Protein 3US4 (pdb70)

Radius of gyration: 12.22 Å; Cα contacts (8 Å, |Δi|>4): 203; chains: 1; bounding box: 26×30×27 Å

Secondary structure (DSSP, 8-state):
-----B--S--HHHHHHHT-S--TT-EEEEE-SSSTT-EEEEEEETTEEEEEEEEEETTEEESSSSSEES----HHHHH--TTSSS---SB---

B-factor: mean 35.77, std 14.34, range [13.39, 103.62]

Organism: Homo sapiens (NCBI:txid9606)

Sequence (94 aa):
LSLPWFHGKISGQEAVQQLQPPEDGLFLVRRESARHPGDYVLCVVSFGRDDVIHYRVLHRRDGHLTIDEAVVFFCCNLDVEHHYSKDDKGAICTKLVRRPKRK

Solvent-accessible surface area: 5579 Å² total

GO terms:
  GO:0004713 protein tyrosine kinase activity (F, TAS)
  GO:0006468 protein phosphorylation (P, TAS)
  GO:0008284 positive regulation of cell population proliferation (P, TAS)
  GO:0005829 cytosol (C, TAS)
  GO:0005515 protein binding (F, IPI)
  GO:0005829 cytosol (C, IDA)

Foldseek 3Di:
DVPFQEPEADDPVVQQVLCPPADFQEWHKYADPVDHPKIWIWGRDPRGIDIFIWDADPCWTDRPVPDTHNDVVLVVLQVPVVPHDHRHDHRRGD

InterPro domains:
  IPR000719 Protein kinase domain [PS50011] (235-482)
  IPR000980 SH2 domain [PF00017] (122-196)
  IPR000980 SH2 domain [PS50001] (122-211)
  IPR000980 SH2 domain [SM00252] (120-202)
  IPR001245 Serine-threonine/tyrosine-protein kinase, catalytic domain [PF07714] (236-478)
  IPR001245 Serine-threonine/tyrosine-protein kinase, catalytic domain [PR00109] (304-317)
  IPR001245 Serine-threonine/tyrosine-protein kinase, catalytic domain [PR00109] (342-360)
  IPR001245 Serine-threonine/tyrosine-protein kinase, catalytic domain [PR00109] (386-396)
  IPR001245 Serine-threonine/tyrosine-protein kinase, catalytic domain [PR00109] (405-427)
  IPR001245 Serine-threonine/tyrosine-protein kinase, catalytic domain [PR00109] (449-471)
  IPR001452 SH3 domain [PF00018] (64-99)
  IPR001452 SH3 domain [PS50002] (48-110)
  IPR001452 SH3 domain [SM00326] (51-109)
  IPR008266 Tyrosine-protein kinase, active site [PS00109] (348-360)
  IPR011009 Protein kinase-like domain superfamily [SSF56112] (228-480)
  IPR017441 Protein kinase, ATP binding site [PS00107] (241-262)
  IPR020635 Tyrosine-protein kinase, catalytic domain [SM00219] (235-478)
  IPR035027 CSK-like, SH2 domain [cd09937] (118-215)
  IPR036028 SH3-like domain superfamily [SSF50044] (51-140)
  IPR036860 SH2 domain superfamily [G3DSA:3.30.505.10] (117-213)

CATH classification: 3.30.505.10

Structure (mmCIF, N/CA/C/O backbone):
data_3US4
#
_entry.id   3US4
#
_cell.length_a   63.840
_cell.length_b   57.560
_cell.length_c   28.750
_cell.angle_alpha   90.000
_cell.angle_beta   116.200
_cell.angle_gamma   90.000
#
_symmetry.space_group_name_H-M   'C 1 2 1'
#
loop_
_entity.id
_entity.type
_entity.pdbx_description
1 polymer 'Megakaryocyte-associated tyrosine-protein kinase'
2 non-polymer 'SULFATE ION'
3 water water
#
loop_
_atom_site.group_PDB
_atom_site.id
_atom_site.type_symbol
_atom_site.label_atom_id
_atom_site.label_alt_id
_atom_site.label_comp_id
_atom_site.label_asym_id
_atom_site.label_entity_id
_atom_site.label_seq_id
_atom_site.pdbx_PDB_ins_code
_atom_site.Cartn_x
_atom_site.Cartn_y
_atom_site.Cartn_z
_atom_site.occupancy
_atom_site.B_iso_or_equiv
_atom_site.auth_seq_id
_atom_site.auth_comp_id
_atom_site.auth_asym_id
_atom_site.auth_atom_id
_atom_site.pdbx_PDB_model_num
ATOM 1 N N . LEU A 1 2 ? 2.032 42.025 18.565 1.00 45.33 117 LEU A N 1
ATOM 2 C CA . LEU A 1 2 ? 3.410 41.813 18.087 1.00 42.45 117 LEU A CA 1
ATOM 3 C C . LEU A 1 2 ? 4.387 41.481 19.253 1.00 43.35 117 LEU A C 1
ATOM 4 O O . LEU A 1 2 ? 5.226 40.572 19.142 1.00 37.08 117 LEU A O 1
ATOM 9 N N . SER A 1 3 ? 4.221 42.155 20.420 1.00 46.09 118 SER A N 1
ATOM 10 C CA . SER A 1 3 ? 5.072 41.861 21.590 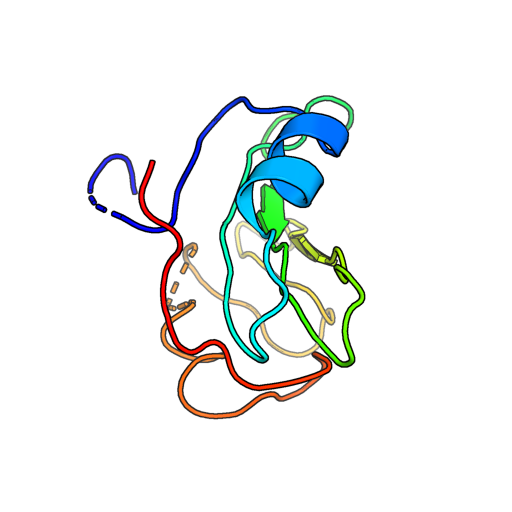1.00 47.57 118 SER A CA 1
ATOM 11 C C . SER A 1 3 ? 4.859 40.406 22.086 1.00 49.97 118 SER A C 1
ATOM 12 O O . SER A 1 3 ? 5.765 39.799 22.669 1.00 50.69 118 SER A O 1
ATOM 15 N N . LEU A 1 4 ? 3.683 39.845 21.762 1.00 42.66 119 LEU A N 1
ATOM 16 C CA . LEU A 1 4 ? 3.236 38.507 22.123 1.00 42.46 119 LEU A CA 1
ATOM 17 C C . LEU A 1 4 ? 3.584 37.440 21.094 1.00 40.20 119 LEU A C 1
ATOM 18 O O . LEU A 1 4 ? 3.227 36.279 21.285 1.00 41.65 119 LEU A O 1
ATOM 31 N N . PRO A 1 6 ? 5.702 34.665 19.332 1.00 37.54 121 PRO A N 1
ATOM 32 C CA . PRO A 1 6 ? 6.857 33.854 19.761 1.00 39.04 121 PRO A CA 1
ATOM 33 C C . PRO A 1 6 ? 8.073 34.023 18.854 1.00 35.81 121 PRO A C 1
ATOM 34 O O . PRO A 1 6 ? 9.196 33.878 19.322 1.00 35.32 121 PRO A O 1
ATOM 38 N N . TRP A 1 7 ? 7.843 34.394 17.571 1.00 29.75 122 TRP A N 1
ATOM 39 C CA . TRP A 1 7 ? 8.911 34.591 16.595 1.00 26.43 122 TRP A CA 1
ATOM 40 C C . TRP A 1 7 ? 9.510 35.993 16.630 1.00 25.22 122 TRP A C 1
ATOM 41 O O . TRP A 1 7 ? 10.515 36.234 15.946 1.00 21.51 122 TRP A O 1
ATOM 52 N N . PHE A 1 8 ? 8.921 36.924 17.397 1.00 24.02 123 PHE A N 1
ATOM 53 C CA . PHE A 1 8 ? 9.433 38.290 17.419 1.00 23.33 123 PHE A CA 1
ATOM 54 C C . PHE A 1 8 ? 10.451 38.458 18.535 1.00 25.65 123 PHE A C 1
ATOM 55 O O . PHE A 1 8 ? 10.108 38.367 19.728 1.00 27.15 123 PHE A O 1
ATOM 63 N N . HIS A 1 9 ? 11.708 38.709 18.152 1.00 22.07 124 HIS A N 1
ATOM 64 C CA . HIS A 1 9 ? 12.818 38.826 19.097 1.00 23.53 124 HIS A CA 1
ATOM 65 C C . HIS A 1 9 ? 13.221 40.252 19.440 1.00 28.72 124 HIS A C 1
ATOM 66 O O . HIS A 1 9 ? 14.167 40.443 20.206 1.00 30.06 124 HIS A O 1
ATOM 73 N N . GLY A 1 10 ? 12.517 41.224 18.888 1.00 25.46 125 GLY A N 1
ATOM 74 C CA . GLY A 1 10 ? 12.773 42.627 19.191 1.00 26.96 125 GLY A CA 1
ATOM 75 C C . GLY A 1 10 ? 14.164 43.079 18.791 1.00 27.62 125 GLY A C 1
ATOM 76 O O . GLY A 1 10 ? 14.644 42.747 17.697 1.00 23.94 125 GLY A O 1
ATOM 77 N N . LYS A 1 11 ? 14.824 43.817 19.684 1.00 27.51 126 LYS A N 1
ATOM 78 C CA . LYS A 1 11 ? 16.127 44.394 19.434 1.00 27.52 126 LYS A CA 1
ATOM 79 C C . LYS A 1 11 ? 17.262 43.417 19.718 1.00 31.17 126 LYS A C 1
ATOM 80 O O . LYS A 1 11 ? 17.843 43.414 20.796 1.00 34.33 126 LYS A O 1
ATOM 83 N N . ILE A 1 12 ? 17.529 42.564 18.756 1.00 26.35 127 ILE A N 1
ATOM 84 C CA . ILE A 1 12 ? 18.660 41.655 18.753 1.00 24.21 127 ILE A CA 1
ATOM 85 C C . ILE A 1 12 ? 19.404 41.981 17.487 1.00 26.89 127 ILE A C 1
ATOM 86 O O . ILE A 1 12 ? 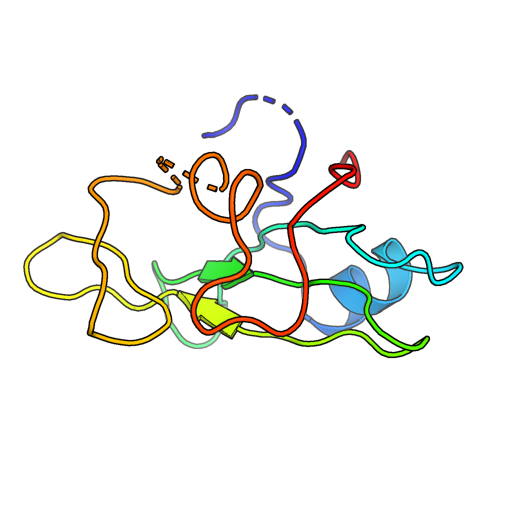18.798 42.466 16.527 1.00 25.63 127 ILE A O 1
ATOM 91 N N . SER A 1 13 ? 20.713 41.774 17.502 1.00 25.27 128 SER A N 1
ATOM 92 C CA . SER A 1 13 ? 21.545 42.024 16.350 1.00 25.65 128 SER A CA 1
ATOM 93 C C . SER A 1 13 ? 21.436 40.908 15.330 1.00 25.52 128 SER A C 1
ATOM 94 O O . SER A 1 13 ? 20.915 39.818 15.619 1.00 25.58 128 SER A O 1
ATOM 97 N N . GLY A 1 14 ? 21.968 41.182 14.149 1.00 24.52 129 GLY A N 1
ATOM 98 C CA . GLY A 1 14 ? 22.067 40.203 13.084 1.00 22.26 129 GLY A CA 1
ATOM 99 C C . GLY A 1 14 ? 22.898 39.009 13.526 1.00 25.87 129 GLY A C 1
ATOM 100 O O . GLY A 1 14 ? 22.498 37.862 13.304 1.00 24.67 129 GLY A O 1
ATOM 101 N N . GLN A 1 15 ? 24.037 39.255 14.217 1.00 25.97 130 GLN A N 1
ATOM 102 C CA . GLN A 1 15 ? 24.854 38.108 14.648 1.00 27.25 130 GLN A CA 1
ATOM 103 C C . GLN A 1 15 ? 24.110 37.252 15.683 1.00 27.88 130 GLN A C 1
ATOM 104 O O . GLN A 1 15 ? 24.190 36.031 15.614 1.00 28.33 130 GLN A O 1
ATOM 110 N N . GLU A 1 16 ? 23.379 37.892 16.626 1.00 26.40 131 GLU A N 1
ATOM 111 C CA . GLU A 1 16 ? 22.583 37.161 17.628 1.00 27.82 131 GLU A CA 1
ATOM 112 C C . GLU A 1 16 ? 21.500 36.341 16.923 1.00 27.97 131 GLU A C 1
ATOM 113 O O . GLU A 1 16 ? 21.280 35.176 17.268 1.00 27.75 131 GLU A O 1
ATOM 119 N N . ALA A 1 17 ? 20.873 36.919 15.883 1.00 23.56 132 ALA A N 1
ATOM 120 C CA . ALA A 1 17 ? 19.838 36.175 15.134 1.00 21.54 132 ALA A CA 1
ATOM 121 C C . ALA A 1 17 ? 20.408 34.911 14.467 1.00 24.22 132 ALA A C 1
ATOM 122 O O . ALA A 1 17 ? 19.815 33.850 14.590 1.00 24.00 132 ALA A O 1
ATOM 124 N N . VAL A 1 18 ? 21.584 35.014 13.826 1.00 22.53 133 VAL A N 1
ATOM 125 C CA . VAL A 1 18 ? 22.223 33.859 13.181 1.00 23.62 133 VAL A CA 1
ATOM 126 C C . VAL A 1 18 ? 22.505 32.800 14.241 1.00 27.23 133 VAL A C 1
ATOM 127 O O . VAL A 1 18 ? 22.220 31.632 14.012 1.00 29.31 133 VAL A O 1
ATOM 131 N N . GLN A 1 19 ? 23.031 33.222 15.429 1.00 25.78 134 GLN A N 1
ATOM 132 C CA . GLN A 1 19 ? 23.292 32.254 16.485 1.00 29.41 134 GLN A CA 1
ATOM 133 C C . GLN A 1 19 ? 22.007 31.580 16.975 1.00 33.43 134 GLN A C 1
ATOM 134 O O . GLN A 1 19 ? 22.044 30.388 17.268 1.00 37.21 134 GLN A O 1
ATOM 140 N N . GLN A 1 20 ? 20.885 32.320 17.051 1.00 29.09 135 GLN A N 1
ATOM 141 C CA . GLN A 1 20 ? 19.582 31.773 17.486 1.00 29.57 135 GLN A CA 1
ATOM 142 C C . GLN A 1 20 ? 19.057 30.703 16.539 1.00 33.48 135 GLN A C 1
ATOM 143 O O . GLN A 1 20 ? 18.367 29.788 16.972 1.00 35.96 135 GLN A O 1
ATOM 149 N N . LEU A 1 21 ? 19.399 30.817 15.248 1.00 29.45 136 LEU A N 1
ATOM 150 C CA . LEU A 1 21 ? 18.936 29.888 14.219 1.00 30.54 136 LEU A CA 1
ATOM 151 C C . LEU A 1 21 ? 19.921 28.736 13.952 1.00 37.28 136 LEU A C 1
ATOM 152 O O . LEU A 1 21 ? 19.943 28.189 12.843 1.00 36.30 136 LEU A O 1
ATOM 157 N N . GLN A 1 22 ? 20.693 28.340 14.997 1.00 38.12 137 GLN A N 1
ATOM 158 C CA . GLN A 1 22 ? 21.578 27.168 14.983 1.00 42.38 137 GLN A CA 1
ATOM 159 C C . GLN A 1 22 ? 21.090 26.198 16.058 1.00 50.90 137 GLN A C 1
ATOM 160 O O . GLN A 1 22 ? 20.724 26.644 17.145 1.00 51.67 137 GLN A O 1
ATOM 166 N N . PRO A 1 23 ? 21.034 24.878 15.781 1.00 49.45 138 PRO A N 1
ATOM 167 C CA . PRO A 1 23 ? 21.437 24.201 14.539 1.00 50.16 138 PRO A CA 1
ATOM 168 C C . PRO A 1 23 ? 20.507 24.481 13.367 1.00 49.33 138 PRO A C 1
ATOM 169 O O . PRO A 1 23 ? 19.321 24.765 13.591 1.00 46.92 138 PRO A O 1
ATOM 173 N N . PRO A 1 24 ? 21.030 24.417 12.114 1.00 46.68 139 PRO A N 1
ATOM 174 C CA . PRO A 1 24 ? 20.174 24.698 10.941 1.00 45.37 139 PRO A CA 1
ATOM 175 C C . PRO A 1 24 ? 18.967 23.780 10.865 1.00 48.97 139 PRO A C 1
ATOM 176 O O . PRO A 1 24 ? 19.058 22.590 11.197 1.00 52.37 139 PRO A O 1
ATOM 180 N N . GLU A 1 25 ? 17.836 24.348 10.424 1.00 43.40 140 GLU A N 1
ATOM 181 C CA . GLU A 1 25 ? 16.560 23.652 10.296 1.00 45.57 140 GLU A CA 1
ATOM 182 C C . GLU A 1 25 ? 15.750 24.440 9.279 1.00 44.16 140 GLU A C 1
ATOM 183 O O . GLU A 1 25 ? 15.374 25.579 9.570 1.00 38.92 140 GLU A O 1
ATOM 189 N N . ASP A 1 26 ? 15.531 23.881 8.065 1.00 43.72 141 ASP A N 1
ATOM 190 C CA . ASP A 1 26 ? 14.819 24.631 7.027 1.00 40.02 141 ASP A CA 1
ATOM 191 C C . ASP A 1 26 ? 13.476 25.173 7.530 1.00 42.48 141 ASP A C 1
ATOM 192 O O . ASP A 1 26 ? 12.712 24.448 8.176 1.00 44.09 141 ASP A O 1
ATOM 197 N N . GLY A 1 27 ? 13.254 2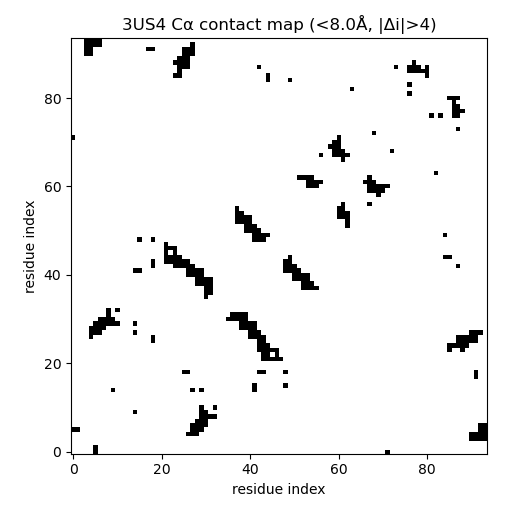6.460 7.308 1.00 35.13 142 GLY A N 1
ATOM 198 C CA . GLY A 1 27 ? 12.012 27.102 7.712 1.00 32.34 142 GLY A CA 1
ATOM 199 C C . GLY A 1 27 ? 12.004 27.628 9.129 1.00 32.95 142 GLY A C 1
ATOM 200 O O . GLY A 1 27 ? 11.050 28.298 9.514 1.00 30.44 142 GLY A O 1
ATOM 201 N N . LEU A 1 28 ? 13.068 27.374 9.921 1.00 30.15 143 LEU A N 1
ATOM 202 C CA . LEU A 1 28 ? 13.145 27.953 11.266 1.00 27.97 143 LEU A CA 1
ATOM 203 C C . LEU A 1 28 ? 13.364 29.448 11.097 1.00 26.02 143 LEU A C 1
ATOM 204 O O . LEU A 1 28 ? 14.138 29.857 10.228 1.00 26.19 143 LEU A O 1
ATOM 209 N N . PHE A 1 29 ? 12.633 30.266 11.847 1.00 22.30 144 PHE A N 1
ATOM 210 C CA . PHE A 1 29 ? 12.683 31.690 11.573 1.00 19.70 144 PHE A CA 1
ATOM 211 C C . PHE A 1 29 ? 12.426 32.561 12.775 1.00 21.06 144 PHE A C 1
ATOM 212 O O . PHE A 1 29 ? 11.845 32.140 13.778 1.00 22.56 144 PHE A O 1
ATOM 220 N N . LEU A 1 30 ? 12.813 33.822 12.617 1.00 17.25 145 LEU A N 1
ATOM 221 C CA . LEU A 1 30 ? 12.493 34.828 13.614 1.00 16.14 145 LEU A CA 1
ATOM 222 C C . LEU A 1 30 ? 12.395 36.168 12.902 1.00 15.69 145 LEU A C 1
ATOM 223 O O . LEU A 1 30 ? 12.871 36.332 11.778 1.00 15.79 145 LEU A O 1
ATOM 228 N N . VAL A 1 31 ? 11.847 37.167 13.606 1.00 14.58 146 VAL A N 1
ATOM 229 C CA . VAL A 1 31 ? 11.841 38.545 13.117 1.00 14.55 146 VAL A CA 1
ATOM 230 C C . VAL A 1 31 ? 12.508 39.408 14.163 1.00 16.47 146 VAL A C 1
ATOM 231 O O . VAL A 1 31 ? 12.243 39.233 15.359 1.00 17.85 146 VAL A O 1
ATOM 235 N N . ARG A 1 32 ? 13.396 40.318 13.716 1.00 16.30 147 ARG A N 1
ATOM 236 C CA A ARG A 1 32 ? 14.070 41.243 14.622 0.50 16.39 147 ARG A CA 1
ATOM 237 C CA B ARG A 1 32 ? 14.063 41.234 14.627 0.50 16.77 147 ARG A CA 1
ATOM 238 C C . ARG A 1 32 ? 13.871 42.659 14.142 1.00 18.38 147 ARG A C 1
ATOM 239 O O . ARG A 1 32 ? 13.522 42.862 12.989 1.00 17.54 147 ARG A O 1
ATOM 254 N N . GLU A 1 33 ? 14.154 43.620 15.013 1.00 19.90 148 GLU A N 1
ATOM 255 C CA . GLU A 1 33 ? 14.083 45.018 14.670 1.00 19.68 148 GLU A CA 1
ATOM 256 C C . GLU A 1 33 ? 15.379 45.413 13.985 1.00 26.80 148 GLU A C 1
ATOM 257 O O . GLU A 1 33 ? 16.457 44.939 14.386 1.00 28.40 148 GLU A O 1
ATOM 263 N N . SER A 1 34 ? 15.296 46.284 12.970 1.00 23.55 149 SER A N 1
ATOM 264 C CA . SER A 1 34 ? 16.490 46.788 12.287 1.00 25.49 149 SER A CA 1
ATOM 265 C C . SER A 1 34 ? 17.081 47.959 13.079 1.00 32.87 149 SER A C 1
ATOM 266 O O . SER A 1 34 ? 16.363 48.931 13.385 1.00 32.31 149 SER A O 1
ATOM 269 N N . ALA A 1 35 ? 18.391 47.900 13.399 1.00 36.16 150 ALA A N 1
ATOM 270 C CA . ALA A 1 35 ? 19.027 49.019 14.103 1.00 39.99 150 ALA A CA 1
ATOM 271 C C . ALA A 1 35 ? 19.389 50.146 13.117 1.00 43.55 150 ALA A C 1
ATOM 272 O O . ALA A 1 35 ? 19.127 51.314 13.417 1.00 46.19 150 ALA A O 1
ATOM 274 N N . ARG A 1 36 ? 19.899 49.786 11.910 1.00 38.87 151 ARG A N 1
ATOM 275 C CA . ARG A 1 36 ? 20.286 50.793 10.893 1.00 41.97 151 ARG A CA 1
ATOM 276 C C . ARG A 1 36 ? 19.089 51.495 10.264 1.00 42.64 151 ARG A C 1
ATOM 277 O O . ARG A 1 36 ? 19.226 52.635 9.822 1.00 44.60 151 ARG A O 1
ATOM 285 N N . HIS A 1 37 ? 17.927 50.805 10.197 1.00 35.49 152 HIS A N 1
ATOM 286 C CA . HIS A 1 37 ? 16.708 51.343 9.590 1.00 36.06 152 HIS A CA 1
ATOM 287 C C . HIS A 1 37 ? 15.615 51.392 10.671 1.00 36.53 152 HIS A C 1
ATOM 288 O O . HIS A 1 37 ? 14.764 50.498 10.708 1.00 32.17 152 HIS A O 1
ATOM 295 N N . PRO A 1 38 ? 15.602 52.447 11.527 1.00 37.56 153 PRO A N 1
ATOM 296 C CA . PRO A 1 38 ? 14.618 52.520 12.621 1.00 36.61 153 PRO A CA 1
ATOM 297 C C . PRO A 1 38 ? 13.189 52.313 12.165 1.00 36.99 153 PRO A C 1
ATOM 298 O O . PRO A 1 38 ? 12.730 53.013 11.260 1.00 36.96 153 PRO A O 1
ATOM 302 N N . GLY A 1 39 ? 12.518 51.354 12.792 1.00 31.19 154 GLY A N 1
ATOM 303 C CA . GLY A 1 39 ? 11.131 51.039 12.479 1.00 30.25 154 GLY A CA 1
ATOM 304 C C . GLY A 1 39 ? 10.970 49.879 11.527 1.00 30.77 154 GLY A C 1
ATOM 305 O O . GLY A 1 39 ? 9.877 49.314 11.440 1.00 30.01 154 GLY A O 1
ATOM 306 N N . ASP A 1 40 ? 12.025 49.546 10.776 1.00 26.20 155 ASP A N 1
ATOM 307 C CA . ASP A 1 40 ? 11.977 48.406 9.871 1.00 22.72 155 ASP A CA 1
ATOM 308 C C . ASP A 1 40 ? 12.382 47.130 10.611 1.00 22.86 155 ASP A C 1
ATOM 309 O O . ASP A 1 40 ? 12.805 47.176 11.777 1.00 22.69 155 ASP A O 1
ATOM 314 N N . TYR A 1 41 ? 12.171 46.011 9.950 1.00 19.59 156 TYR A N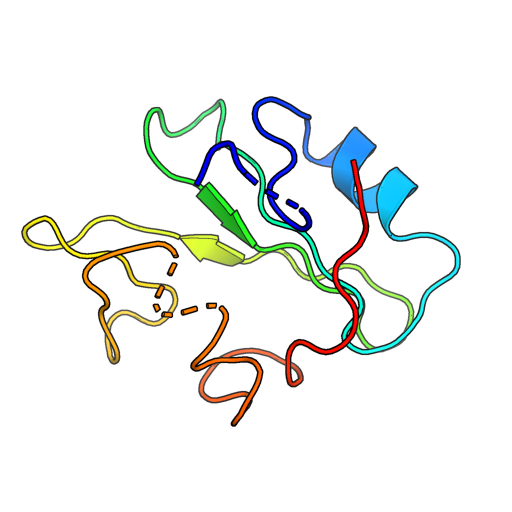 1
ATOM 315 C CA . TYR A 1 41 ? 12.436 44.712 10.549 1.00 17.02 156 TYR A CA 1
ATOM 316 C C . TYR A 1 41 ? 13.263 43.896 9.631 1.00 17.73 156 TYR A C 1
ATOM 317 O O . TYR A 1 41 ? 13.465 44.259 8.473 1.00 17.95 156 TYR A O 1
ATOM 326 N N . VAL A 1 42 ? 13.766 42.787 10.170 1.00 15.05 157 VAL A N 1
ATOM 327 C CA . VAL A 1 42 ? 14.468 41.798 9.379 1.00 13.72 157 VAL A CA 1
ATOM 328 C C . VAL A 1 42 ? 13.876 40.456 9.692 1.00 15.38 157 VAL A C 1
ATOM 329 O O . VAL A 1 42 ? 13.762 40.072 10.857 1.00 15.79 157 VAL A O 1
ATOM 333 N N . LEU A 1 43 ? 13.449 39.738 8.651 1.00 14.51 158 LEU A N 1
ATOM 334 C CA . LEU A 1 43 ? 12.995 38.364 8.764 1.00 14.07 158 LEU A CA 1
ATOM 335 C C . LEU A 1 43 ? 14.203 37.453 8.496 1.00 17.70 158 LEU A C 1
ATOM 336 O O . LEU A 1 43 ? 14.872 37.597 7.458 1.00 16.96 158 LEU A O 1
ATOM 341 N N . CYS A 1 44 ? 14.539 36.580 9.455 1.00 16.57 159 CYS A N 1
ATOM 342 C CA . CYS A 1 44 ? 15.722 35.704 9.366 1.00 17.54 159 CYS A CA 1
ATOM 343 C C . CYS A 1 44 ? 15.227 34.310 9.262 1.00 17.94 159 CYS A C 1
ATOM 344 O O . CYS A 1 44 ? 14.438 33.883 10.103 1.00 19.04 159 CYS A O 1
ATOM 347 N N . VAL A 1 45 ? 15.635 33.592 8.188 1.00 18.22 160 VAL A N 1
ATOM 348 C CA A VAL A 1 45 ? 15.145 32.232 8.020 0.50 19.53 160 VAL A CA 1
ATOM 349 C CA B VAL A 1 45 ? 15.148 32.244 7.914 0.50 18.25 160 VAL A CA 1
ATOM 350 C C . VAL A 1 45 ? 16.314 31.285 7.682 1.00 23.94 160 VAL A C 1
ATOM 351 O O . VAL A 1 45 ? 17.215 31.607 6.905 1.00 24.94 160 VAL A O 1
ATOM 358 N N . SER A 1 46 ? 16.264 30.122 8.294 1.00 23.93 161 SER A N 1
ATOM 359 C CA . SER A 1 46 ? 17.256 29.076 8.072 1.00 27.09 161 SER A CA 1
ATOM 360 C C . SER A 1 46 ? 16.862 28.328 6.786 1.00 32.54 161 SER A C 1
ATOM 361 O O . SER A 1 46 ? 15.706 27.899 6.641 1.00 30.86 161 SER A O 1
ATOM 364 N N . PHE A 1 47 ? 17.813 28.189 5.843 1.00 33.03 162 PHE A N 1
ATOM 365 C CA . PHE A 1 47 ? 17.579 27.503 4.571 1.00 35.01 162 PHE A CA 1
ATOM 366 C C . PHE A 1 47 ? 18.891 26.959 4.018 1.00 41.49 162 PHE A C 1
ATOM 367 O O . PHE A 1 47 ? 19.845 27.709 3.857 1.00 39.40 162 PHE A O 1
ATOM 375 N N . GLY A 1 48 ? 18.923 25.663 3.714 1.00 42.86 163 GLY A N 1
ATOM 376 C CA . GLY A 1 48 ? 20.122 25.040 3.170 1.00 46.32 163 GLY A CA 1
ATOM 377 C C . GLY A 1 48 ? 21.372 25.207 4.018 1.00 50.47 163 GLY A C 1
ATOM 378 O O . GLY A 1 48 ? 22.478 25.316 3.475 1.00 52.41 163 GLY A O 1
ATOM 379 N N . ARG A 1 49 ? 21.201 25.197 5.361 1.00 44.91 164 ARG A N 1
ATOM 380 C CA . ARG A 1 49 ? 22.242 25.325 6.408 1.00 46.13 164 ARG A CA 1
ATOM 381 C C . ARG A 1 49 ? 22.829 26.749 6.509 1.00 46.84 164 ARG A C 1
ATOM 382 O O . ARG A 1 49 ? 23.833 26.953 7.197 1.00 49.12 164 ARG A O 1
ATOM 390 N N . ASP A 1 50 ? 22.169 27.717 5.858 1.00 39.72 165 ASP A N 1
ATOM 391 C CA A ASP A 1 50 ? 22.520 29.140 5.862 0.50 36.27 165 A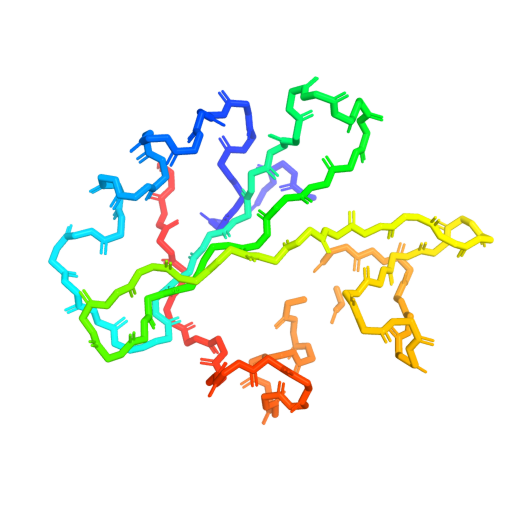SP A CA 1
ATOM 392 C CA B ASP A 1 50 ? 22.515 29.144 5.894 0.50 35.98 165 ASP A CA 1
ATOM 393 C C . ASP A 1 50 ? 21.384 29.918 6.532 1.00 34.03 165 ASP A C 1
ATOM 394 O O . ASP A 1 50 ? 20.289 29.371 6.672 1.00 32.56 165 ASP A O 1
ATOM 403 N N . VAL A 1 51 ? 21.621 31.189 6.918 1.00 27.97 166 VAL A N 1
ATOM 404 C CA . VAL A 1 51 ? 20.570 32.043 7.429 1.00 24.90 166 VAL A CA 1
ATOM 405 C C . VAL A 1 51 ? 20.399 33.115 6.372 1.00 28.46 166 VAL A C 1
ATOM 406 O O . VAL A 1 51 ? 21.382 33.773 5.978 1.00 29.52 166 VAL A O 1
ATOM 410 N N . ILE A 1 52 ? 19.172 33.209 5.829 1.00 25.42 167 ILE A N 1
ATOM 411 C CA . ILE A 1 52 ? 18.838 34.198 4.820 1.00 23.92 167 ILE A CA 1
ATOM 412 C C . ILE A 1 52 ? 18.104 35.319 5.522 1.00 22.92 167 ILE A C 1
ATOM 413 O O . ILE A 1 52 ? 17.201 35.070 6.332 1.00 22.41 167 ILE A O 1
ATOM 418 N N . HIS A 1 53 ? 18.516 36.548 5.245 1.00 21.52 168 HIS A N 1
ATOM 419 C CA . HIS A 1 53 ? 17.974 37.754 5.882 1.00 20.93 168 HIS A CA 1
ATOM 420 C C . HIS A 1 53 ? 17.160 38.562 4.884 1.00 23.87 168 HIS A C 1
ATOM 421 O O . HIS A 1 53 ? 17.663 38.892 3.807 1.00 26.78 168 HIS A O 1
ATOM 428 N N . TYR A 1 54 ? 15.937 38.919 5.249 1.00 18.49 169 TYR A N 1
ATOM 429 C CA . TYR A 1 54 ? 15.099 39.751 4.403 1.00 17.82 169 TYR A CA 1
ATOM 430 C C . TYR A 1 54 ? 14.714 41.025 5.071 1.00 17.75 169 TYR A C 1
ATOM 431 O O . TYR A 1 54 ? 14.094 40.998 6.130 1.00 17.28 169 TYR A O 1
ATOM 440 N N . ARG A 1 55 ? 15.061 42.153 4.464 1.00 18.76 170 ARG A N 1
ATOM 441 C CA . ARG A 1 55 ? 14.615 43.409 5.044 1.00 19.30 170 ARG A CA 1
ATOM 442 C C . ARG A 1 55 ? 13.110 43.562 4.824 1.00 21.58 170 ARG A C 1
ATOM 443 O O . ARG A 1 55 ? 12.617 43.379 3.695 1.00 23.61 170 ARG A O 1
ATOM 451 N N . VAL A 1 56 ? 12.401 43.969 5.882 1.00 17.55 171 VAL A N 1
ATOM 452 C CA . VAL A 1 56 ? 10.970 44.235 5.813 1.00 17.76 171 VAL A CA 1
ATOM 453 C C . VAL A 1 56 ? 10.853 45.732 5.738 1.00 24.25 171 VAL A C 1
ATOM 454 O O . VAL A 1 56 ? 11.105 46.394 6.744 1.00 25.47 171 VAL A O 1
ATOM 458 N N . LEU A 1 57 ? 10.472 46.244 4.564 1.00 23.62 172 LEU A N 1
ATOM 459 C CA . LEU A 1 57 ? 10.351 47.670 4.245 1.00 26.92 172 LEU A CA 1
ATOM 460 C C . LEU A 1 57 ? 8.979 48.210 4.533 1.00 28.83 172 LEU A C 1
ATOM 461 O O . LEU A 1 57 ? 8.025 47.458 4.563 1.00 26.57 172 LEU A O 1
ATOM 466 N N . HIS A 1 58 ? 8.861 49.532 4.655 1.00 28.70 173 HIS A N 1
ATOM 467 C CA . HIS A 1 58 ? 7.569 50.210 4.776 1.00 30.57 173 HIS A CA 1
ATOM 468 C C . HIS A 1 58 ? 7.291 50.899 3.457 1.00 36.83 173 HIS A C 1
ATOM 469 O O . HIS A 1 58 ? 8.168 51.599 2.920 1.00 38.86 173 HIS A O 1
ATOM 476 N N . ARG A 1 59 ? 6.070 50.691 2.924 1.00 36.47 174 ARG A N 1
ATOM 477 C CA A ARG A 1 59 ? 5.585 51.311 1.690 0.50 41.13 174 ARG A CA 1
ATOM 478 C CA B ARG A 1 59 ? 5.587 51.302 1.684 0.50 40.86 174 ARG A CA 1
ATOM 479 C C . ARG A 1 59 ? 4.124 51.656 1.881 1.00 48.48 174 ARG A C 1
ATOM 480 O O . ARG A 1 59 ? 3.301 50.754 2.068 1.00 46.44 174 ARG A O 1
ATOM 495 N N . ASP A 1 60 ? 3.808 52.964 1.894 1.00 53.03 175 ASP A N 1
ATOM 496 C CA . ASP A 1 60 ? 2.453 53.503 2.083 1.00 56.88 175 ASP A CA 1
ATOM 497 C C . ASP A 1 60 ? 1.818 52.982 3.398 1.00 58.42 175 ASP A C 1
ATOM 498 O O . ASP A 1 60 ? 0.657 52.557 3.408 1.00 58.34 175 ASP A O 1
ATOM 503 N N . GLY A 1 61 ? 2.607 52.995 4.472 1.00 53.29 176 GLY A N 1
ATOM 504 C CA . GLY A 1 61 ? 2.206 52.511 5.791 1.00 51.27 176 GLY A CA 1
ATOM 505 C C . GLY A 1 61 ? 2.233 50.999 5.935 1.00 50.77 176 GLY A C 1
ATOM 506 O O . GLY A 1 61 ? 2.267 50.482 7.060 1.00 50.98 176 GLY A O 1
ATOM 507 N N . HIS A 1 62 ? 2.262 50.276 4.797 1.00 41.58 177 HIS A N 1
ATOM 508 C CA . HIS A 1 62 ? 2.263 48.814 4.760 1.00 35.99 177 HIS A CA 1
ATOM 509 C C . HIS A 1 62 ? 3.677 48.248 4.754 1.00 34.35 177 HIS A C 1
ATOM 510 O O . HIS A 1 62 ? 4.629 48.954 4.457 1.00 36.20 177 HIS A O 1
ATOM 517 N N . LEU A 1 63 ? 3.793 46.957 5.061 1.00 25.88 178 LEU A N 1
ATOM 518 C CA . LEU A 1 63 ? 5.048 46.225 5.131 1.00 23.77 178 LEU A CA 1
ATOM 519 C C . LEU A 1 63 ? 5.247 45.361 3.912 1.00 26.02 178 LEU A C 1
ATOM 520 O O . LEU A 1 63 ? 4.290 44.743 3.459 1.00 25.74 178 LEU A O 1
ATOM 525 N N . THR A 1 64 ? 6.489 45.206 3.465 1.00 23.63 179 THR A N 1
ATOM 526 C CA . THR A 1 64 ? 6.759 44.338 2.331 1.00 23.49 179 THR A CA 1
ATOM 527 C C . THR A 1 64 ? 8.191 43.869 2.313 1.00 26.73 179 THR A C 1
ATOM 528 O O . THR A 1 64 ? 9.087 44.583 2.762 1.00 25.57 179 THR A O 1
ATOM 532 N N . ILE A 1 65 ? 8.412 42.676 1.749 1.00 21.35 180 ILE A N 1
ATOM 533 C CA . ILE A 1 65 ? 9.758 42.171 1.468 1.00 21.29 180 ILE A CA 1
ATOM 534 C C . ILE A 1 65 ? 10.067 42.348 -0.019 1.00 28.56 180 ILE A C 1
ATOM 535 O O . ILE A 1 65 ? 11.136 42.852 -0.339 1.00 31.96 180 ILE A O 1
ATOM 540 N N . ASP A 1 66 ? 9.137 41.944 -0.905 1.00 26.34 181 ASP A N 1
ATOM 541 C CA . ASP A 1 66 ? 9.393 41.877 -2.340 1.00 28.90 181 ASP A CA 1
ATOM 542 C C . ASP A 1 66 ? 8.864 43.058 -3.163 1.00 34.44 181 ASP A C 1
ATOM 543 O O . ASP A 1 66 ? 9.068 43.078 -4.384 1.00 37.67 181 ASP A O 1
ATOM 548 N N . GLU A 1 67 ? 8.153 44.006 -2.523 1.00 30.92 182 GLU A N 1
ATOM 549 C CA . GLU A 1 67 ? 7.553 45.180 -3.163 1.00 35.99 182 GLU A CA 1
ATOM 550 C C . GLU A 1 67 ? 6.502 44.755 -4.217 1.00 40.84 182 GLU A C 1
ATOM 551 O O . GLU A 1 67 ? 6.198 45.523 -5.141 1.00 43.81 182 GLU A O 1
ATOM 557 N N . ALA A 1 68 ? 5.932 43.532 -4.056 1.00 35.01 183 ALA A N 1
ATOM 558 C CA . ALA A 1 68 ? 4.862 43.020 -4.921 1.00 36.74 183 ALA A CA 1
ATOM 559 C C . ALA A 1 68 ? 3.666 42.663 -4.063 1.00 34.36 183 ALA A C 1
ATOM 560 O O . ALA A 1 68 ? 2.522 42.899 -4.464 1.00 34.25 183 ALA A O 1
ATOM 562 N N . VAL A 1 69 ? 3.940 42.127 -2.852 1.00 28.98 184 VAL A N 1
ATOM 563 C CA A VAL A 1 69 ? 2.912 41.765 -1.883 0.50 26.84 184 VAL A CA 1
ATOM 564 C CA B VAL A 1 69 ? 2.892 41.782 -1.908 0.50 26.28 184 VAL A CA 1
ATOM 565 C C . VAL A 1 69 ? 3.185 42.591 -0.624 1.00 27.55 184 VAL A C 1
ATOM 566 O O . VAL A 1 69 ? 4.329 42.649 -0.171 1.00 26.55 184 VAL A O 1
ATOM 573 N N . PHE A 1 70 ? 2.171 43.283 -0.142 1.00 24.90 185 PHE A N 1
ATOM 574 C CA . PHE A 1 70 ? 2.237 44.188 1.027 1.00 23.19 185 PHE A CA 1
ATOM 575 C C . PHE A 1 70 ? 1.248 43.771 2.069 1.00 24.36 185 PHE A C 1
ATOM 576 O O . PHE A 1 70 ? 0.165 43.279 1.757 1.00 24.81 185 PHE A O 1
ATOM 584 N N . PHE A 1 71 ? 1.583 44.035 3.330 1.00 22.72 186 PHE A N 1
ATOM 585 C CA . PHE A 1 71 ? 0.751 43.658 4.463 1.00 22.54 186 PHE A CA 1
ATOM 586 C C . PHE A 1 71 ? 0.554 44.797 5.426 1.00 28.50 186 PHE A C 1
ATOM 587 O O . PHE A 1 71 ? 1.391 45.682 5.522 1.00 26.56 186 PHE A O 1
ATOM 595 N N . CYS A 1 72 ? -0.516 44.716 6.182 1.00 28.30 187 CYS A N 1
ATOM 596 C CA A CYS A 1 72 ? -0.811 45.710 7.224 0.70 30.04 187 CYS A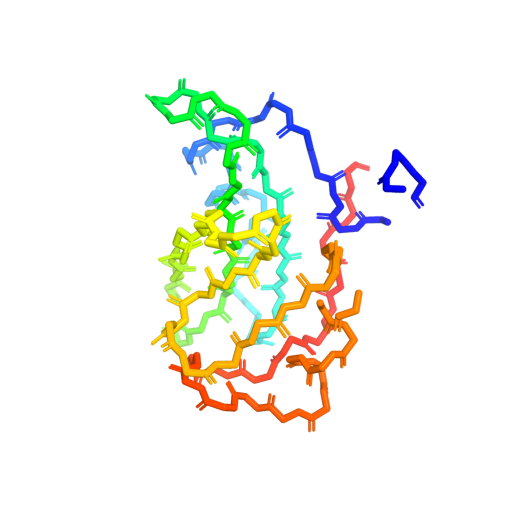 CA 1
ATOM 597 C CA B CYS A 1 72 ? -0.888 45.665 7.199 0.30 31.16 187 CYS A CA 1
ATOM 598 C C . CYS A 1 72 ? 0.075 45.547 8.403 1.00 33.58 187 CYS A C 1
ATOM 599 O O . CYS A 1 72 ? 0.388 46.550 9.070 1.00 35.69 187 CYS A O 1
ATOM 604 N N . ASN A 1 73 ? 0.461 44.310 8.717 1.00 28.17 188 ASN A N 1
ATOM 605 C CA . ASN A 1 73 ? 1.289 44.080 9.880 1.00 26.61 188 ASN A CA 1
ATOM 606 C C . ASN A 1 73 ? 2.146 42.822 9.705 1.00 26.07 188 ASN A C 1
ATOM 607 O O . ASN A 1 73 ? 1.940 42.042 8.762 1.00 22.41 188 ASN A O 1
ATOM 612 N N . LEU A 1 74 ? 3.092 42.608 10.641 1.00 22.41 189 LEU A N 1
ATOM 613 C CA . LEU A 1 74 ? 4.006 41.474 10.551 1.00 20.59 189 LEU A CA 1
ATOM 614 C C . LEU A 1 74 ? 3.328 40.153 10.738 1.00 21.23 189 LEU A C 1
ATOM 615 O O . LEU A 1 74 ? 3.763 39.157 10.197 1.00 20.30 189 LEU A O 1
ATOM 628 N N . ASP A 1 76 ? 0.329 39.218 9.725 1.00 24.55 191 ASP A N 1
ATOM 629 C CA . ASP A 1 76 ? -0.266 38.790 8.454 1.00 24.83 191 ASP A CA 1
ATOM 630 C C . ASP A 1 76 ? 0.825 38.383 7.491 1.00 23.55 191 ASP A C 1
ATOM 631 O O . ASP A 1 76 ? 0.676 37.389 6.791 1.00 24.51 191 ASP A O 1
ATOM 644 N N . VAL A 1 78 ? 3.851 37.029 8.338 1.00 18.60 193 VAL A N 1
ATOM 645 C CA . VAL A 1 78 ? 4.355 35.713 8.721 1.00 18.16 193 VAL A CA 1
ATOM 646 C C . VAL A 1 78 ? 3.340 34.597 8.427 1.00 22.53 193 VAL A C 1
ATOM 647 O O . VAL A 1 78 ? 3.733 33.515 7.969 1.00 23.67 193 VAL A O 1
ATOM 651 N N . GLU A 1 79 ? 2.016 34.841 8.662 1.00 21.72 194 GLU A N 1
ATOM 652 C CA . GLU A 1 79 ? 0.989 33.832 8.358 1.00 24.83 194 GLU A CA 1
ATOM 653 C C . GLU A 1 79 ? 1.059 33.484 6.860 1.00 26.14 194 GLU A C 1
ATOM 654 O O . GLU A 1 79 ? 1.042 32.298 6.498 1.00 28.91 194 GLU A O 1
ATOM 657 N N . HIS A 1 80 ? 1.180 34.527 6.000 1.00 22.09 195 HIS A N 1
ATOM 658 C CA A HIS A 1 80 ? 1.275 34.371 4.536 0.50 24.54 195 HIS A CA 1
ATOM 659 C CA B HIS A 1 80 ? 1.243 34.291 4.563 0.50 23.03 195 HIS A CA 1
ATOM 660 C C . HIS A 1 80 ? 2.447 33.453 4.161 1.00 25.68 195 HIS A C 1
ATOM 661 O O . HIS A 1 80 ? 2.273 32.451 3.460 1.00 26.73 195 HIS A O 1
ATOM 674 N N . TYR A 1 81 ? 3.663 33.840 4.603 1.00 21.72 196 TYR A N 1
ATOM 675 C CA . TYR A 1 81 ? 4.880 33.105 4.229 1.00 22.39 196 TYR A CA 1
ATOM 676 C C . TYR A 1 81 ? 4.972 31.754 4.902 1.00 27.03 196 TYR A C 1
ATOM 677 O O . TYR A 1 81 ? 5.805 30.957 4.498 1.00 27.54 196 TYR A O 1
ATOM 686 N N . SER A 1 82 ? 4.048 31.439 5.820 1.00 23.45 197 SER A N 1
ATOM 687 C CA . SER A 1 82 ? 3.948 30.081 6.362 1.00 26.46 197 SER A CA 1
ATOM 688 C C . SER A 1 82 ? 3.092 29.209 5.443 1.00 33.34 197 SER A C 1
ATOM 689 O O . SER A 1 82 ? 3.145 27.980 5.536 1.00 35.13 197 SER A O 1
ATOM 692 N N . LYS A 1 83 ? 2.265 29.845 4.592 1.00 30.55 198 LYS A N 1
ATOM 693 C CA . LYS A 1 83 ? 1.372 29.089 3.702 1.00 32.74 198 LYS A CA 1
ATOM 694 C C . LYS A 1 83 ? 2.039 28.845 2.369 1.00 39.43 198 LYS A C 1
ATOM 695 O O . LYS A 1 83 ? 1.867 27.767 1.798 1.00 43.98 198 LYS A O 1
ATOM 701 N N . ASP A 1 84 ? 2.790 29.849 1.860 1.00 34.99 199 ASP A N 1
ATOM 702 C CA A ASP A 1 84 ? 3.519 29.732 0.608 0.50 35.78 199 ASP A CA 1
ATOM 703 C CA B ASP A 1 84 ? 3.539 29.720 0.606 0.50 36.61 199 ASP A CA 1
ATOM 704 C C . ASP A 1 84 ? 4.747 30.635 0.651 1.00 36.69 199 ASP A C 1
ATOM 705 O O . ASP A 1 84 ? 4.669 31.759 1.172 1.00 34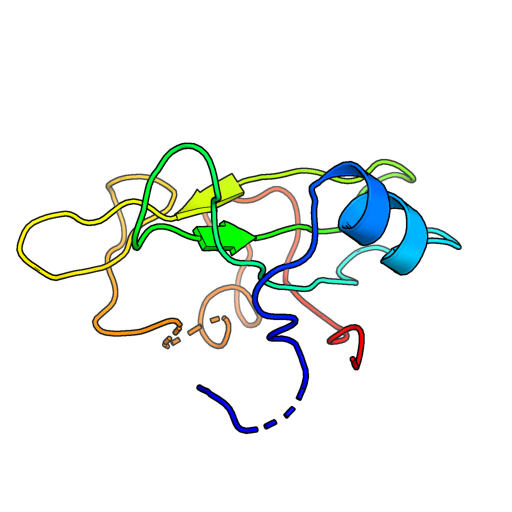.28 199 ASP A O 1
ATOM 714 N N . LYS A 1 85 ? 5.870 30.138 0.127 1.00 36.29 200 LYS A N 1
ATOM 715 C CA . LYS A 1 85 ? 7.133 30.879 0.159 1.00 33.26 200 LYS A CA 1
ATOM 716 C C . LYS A 1 85 ? 7.137 32.183 -0.671 1.00 34.80 200 LYS A C 1
ATOM 717 O O . LYS A 1 85 ? 7.912 33.069 -0.368 1.00 30.70 200 LYS A O 1
ATOM 723 N N . GLY A 1 86 ? 6.313 32.296 -1.705 1.00 33.54 201 GLY A N 1
ATOM 724 C CA . GLY A 1 86 ? 6.335 33.500 -2.526 1.00 33.23 201 GLY A CA 1
ATOM 725 C C . GLY A 1 86 ? 7.736 33.851 -3.005 1.00 38.18 201 GLY A C 1
ATOM 726 O O . GLY A 1 86 ? 8.439 33.004 -3.573 1.00 38.63 201 GLY A O 1
ATOM 727 N N . ALA A 1 87 ? 8.188 35.074 -2.689 1.00 34.64 202 ALA A N 1
ATOM 728 C CA . ALA A 1 87 ? 9.501 35.582 -3.098 1.00 37.10 202 ALA A CA 1
ATOM 729 C C . ALA A 1 87 ? 10.649 35.092 -2.205 1.00 37.68 202 ALA A C 1
ATOM 730 O O . ALA A 1 87 ? 11.824 35.263 -2.559 1.00 39.09 202 ALA A O 1
ATOM 732 N N . ILE A 1 88 ? 10.335 34.541 -1.035 1.00 29.78 203 ILE A N 1
ATOM 733 C CA . ILE A 1 88 ? 11.413 34.138 -0.128 1.00 27.35 203 ILE A CA 1
ATOM 734 C C . ILE A 1 88 ? 11.855 32.710 -0.461 1.00 32.31 203 ILE A C 1
ATOM 735 O O . ILE A 1 88 ? 11.249 32.041 -1.319 1.00 32.87 203 ILE A O 1
ATOM 740 N N . CYS A 1 89 ? 12.970 32.274 0.150 1.00 30.43 204 CYS A N 1
ATOM 741 C CA . CYS A 1 89 ? 13.616 31.006 -0.231 1.00 34.29 204 CYS A CA 1
ATOM 742 C C . CYS A 1 89 ? 12.821 29.737 0.122 1.00 37.65 204 CYS A C 1
ATOM 743 O O . CYS A 1 89 ? 12.936 28.755 -0.596 1.00 39.66 204 CYS A O 1
ATOM 746 N N . THR A 1 90 ? 12.104 29.728 1.251 1.00 32.53 205 THR A N 1
ATOM 747 C CA . THR A 1 90 ? 11.358 28.571 1.745 1.00 33.62 205 THR A CA 1
ATOM 748 C C . THR A 1 90 ? 10.213 29.051 2.628 1.00 34.74 205 THR A C 1
ATOM 749 O O . THR A 1 90 ? 10.261 30.178 3.121 1.00 30.36 205 THR A O 1
ATOM 753 N N . LYS A 1 91 ? 9.199 28.196 2.855 1.00 34.33 206 LYS A N 1
ATOM 754 C CA . LYS A 1 91 ? 8.100 28.582 3.739 1.00 31.79 206 LYS A CA 1
ATOM 755 C C . LYS A 1 91 ? 8.574 28.689 5.163 1.00 33.69 206 LYS A C 1
ATOM 756 O O . LYS A 1 91 ? 9.473 27.950 5.580 1.00 34.64 206 LYS A O 1
ATOM 762 N N . LEU A 1 92 ? 7.982 29.622 5.908 1.00 26.85 207 LEU A N 1
ATOM 763 C CA . LEU A 1 92 ? 8.240 29.751 7.329 1.00 25.26 207 LEU A CA 1
ATOM 764 C C . LEU A 1 92 ? 7.582 28.585 8.019 1.00 30.31 207 LEU A C 1
ATOM 765 O O . LEU A 1 92 ? 6.401 28.293 7.778 1.00 33.14 207 LEU A O 1
ATOM 770 N N . VAL A 1 93 ? 8.328 27.911 8.8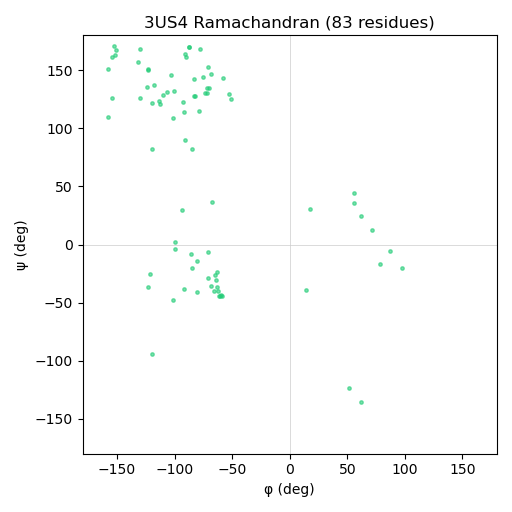71 1.00 29.01 208 VAL A N 1
ATOM 771 C CA . VAL A 1 93 ? 7.779 26.754 9.545 1.00 32.20 208 VAL A CA 1
ATOM 772 C C . VAL A 1 93 ? 7.812 27.018 11.060 1.00 36.16 208 VAL A C 1
ATOM 773 O O . VAL A 1 93 ? 6.883 27.636 11.582 1.00 35.03 208 VAL A O 1
ATOM 777 N N . ARG A 1 94 ? 8.850 26.576 11.755 1.00 34.52 209 ARG A N 1
ATOM 778 C CA A ARG A 1 94 ? 8.889 26.728 13.200 0.50 35.08 209 ARG A CA 1
ATOM 779 C CA B ARG A 1 94 ? 8.906 26.718 13.203 0.50 35.26 209 ARG A CA 1
ATOM 780 C C . ARG A 1 94 ? 9.376 28.100 13.652 1.00 34.73 209 ARG A C 1
ATOM 781 O O . ARG A 1 94 ? 10.475 28.503 13.282 1.00 31.43 209 ARG A O 1
ATOM 796 N N . PRO A 1 95 ? 8.598 28.780 14.535 1.00 33.10 210 PRO A N 1
ATOM 797 C CA . PRO A 1 95 ? 9.094 30.027 15.104 1.00 30.06 210 PRO A CA 1
ATOM 798 C C . PRO A 1 95 ? 10.172 29.715 16.126 1.00 32.83 210 PRO A C 1
ATOM 799 O O . PRO A 1 95 ? 9.988 28.848 16.996 1.00 35.84 210 PRO A O 1
ATOM 803 N N . LYS A 1 96 ? 11.314 30.401 16.001 1.00 28.83 211 LYS A N 1
ATOM 804 C CA . LYS A 1 96 ? 12.359 30.284 17.010 1.00 30.09 211 LYS A CA 1
ATOM 805 C C . LYS A 1 96 ? 11.909 31.178 18.172 1.00 35.13 211 LYS A C 1
ATOM 806 O O . LYS A 1 96 ? 11.788 32.392 18.003 1.00 33.71 211 LYS A O 1
ATOM 812 N N . ARG A 1 97 ? 11.619 30.591 19.319 1.00 39.58 212 ARG A N 1
ATOM 813 C CA . ARG A 1 97 ? 11.140 31.354 20.463 1.00 41.03 212 ARG A CA 1
ATOM 814 C C . ARG A 1 97 ? 12.263 32.152 21.149 1.00 47.09 212 ARG A C 1
ATOM 815 O O . ARG A 1 97 ? 13.414 31.705 21.219 1.00 46.43 212 ARG A O 1
ATOM 817 N N . LYS A 1 98 ? 11.901 33.348 21.642 1.00 45.45 213 LYS A N 1
ATOM 818 C CA . LYS A 1 98 ? 12.780 34.267 22.355 1.00 52.71 213 LYS A CA 1
ATOM 819 C C . LYS A 1 98 ? 13.021 33.748 23.782 1.00 78.26 213 LYS A C 1
ATOM 820 O O . LYS A 1 98 ? 12.097 33.141 24.366 1.00 86.41 213 LYS A O 1
#

Nearest PDB structures (foldseek):
  3us4-assembly1_A  TM=1.006E+00  e=3.718E-20  Homo sapiens
  3eac-assembly1_A  TM=9.598E-01  e=5.239E-14  Homo sapiens
  3eaz-assembly1_A  TM=9.553E-01  e=2.302E-13  Homo sapiens
  1k9a-assembly2_B  TM=9.620E-01  e=1.308E-12  Rattus norvegicus
  1k9a-assembly5_E  TM=9.590E-01  e=1.227E-12  Rattus norvegicus